Protein AF-A0A1I6P877-F1 (afdb_monomer)

Mean predicted aligned error: 8.11 Å

Structure (mmCIF, N/CA/C/O backbone):
data_AF-A0A1I6P877-F1
#
_entry.id   AF-A0A1I6P877-F1
#
loop_
_atom_site.group_PDB
_atom_site.id
_atom_site.type_symbol
_atom_site.label_atom_id
_atom_site.label_alt_id
_atom_site.label_comp_id
_atom_site.label_asym_id
_atom_site.label_entity_id
_atom_site.label_seq_id
_atom_site.pdbx_PDB_ins_code
_atom_site.Cartn_x
_atom_site.Cartn_y
_atom_site.Cartn_z
_atom_site.occupancy
_atom_site.B_iso_or_equiv
_atom_site.auth_seq_id
_atom_site.auth_comp_id
_atom_site.auth_asym_id
_atom_site.auth_atom_id
_atom_site.pdbx_PDB_model_num
ATOM 1 N N . MET A 1 1 ? 60.513 -30.389 3.049 1.00 41.16 1 MET A N 1
ATOM 2 C CA . MET A 1 1 ? 59.337 -29.810 2.365 1.00 41.16 1 MET A CA 1
ATOM 3 C C . MET A 1 1 ? 58.174 -29.861 3.344 1.00 41.16 1 MET A C 1
ATOM 5 O O . MET A 1 1 ? 57.636 -30.936 3.551 1.00 41.16 1 MET A O 1
ATOM 9 N N . ASN A 1 2 ? 57.880 -28.751 4.028 1.00 44.84 2 ASN A N 1
ATOM 10 C CA . ASN A 1 2 ? 56.777 -28.663 4.991 1.00 44.84 2 ASN A CA 1
ATOM 11 C C . ASN A 1 2 ? 55.545 -28.072 4.298 1.00 44.84 2 ASN A C 1
ATOM 13 O O . ASN A 1 2 ? 55.638 -27.020 3.669 1.00 44.84 2 ASN A O 1
ATOM 17 N N . LEU A 1 3 ? 54.425 -28.785 4.398 1.00 46.50 3 LEU A N 1
ATOM 18 C CA . LEU A 1 3 ? 53.114 -28.419 3.867 1.00 46.50 3 LEU A CA 1
ATOM 19 C C . LEU A 1 3 ? 52.501 -27.310 4.739 1.00 46.50 3 LEU A C 1
ATOM 21 O O . LEU A 1 3 ? 52.351 -27.482 5.946 1.00 46.50 3 LEU A O 1
ATOM 25 N N . LEU A 1 4 ? 52.156 -26.174 4.130 1.00 52.78 4 LEU A N 1
ATOM 26 C CA . LEU A 1 4 ? 51.340 -25.127 4.751 1.00 52.78 4 LEU A CA 1
ATOM 27 C C . LEU A 1 4 ? 49.877 -25.603 4.822 1.00 52.78 4 LEU A C 1
ATOM 29 O O . LEU A 1 4 ? 49.363 -26.073 3.804 1.00 52.78 4 LEU A O 1
ATOM 33 N N . PRO A 1 5 ? 49.174 -25.469 5.961 1.00 54.41 5 PRO A N 1
ATOM 34 C CA . PRO A 1 5 ? 47.742 -25.717 6.000 1.00 54.41 5 PRO A CA 1
ATOM 35 C C . PRO A 1 5 ? 47.012 -24.537 5.345 1.00 54.41 5 PRO A C 1
ATOM 37 O O . PRO A 1 5 ? 47.094 -23.399 5.808 1.00 54.41 5 PRO A O 1
ATOM 40 N N . LEU A 1 6 ? 46.292 -24.815 4.255 1.00 52.78 6 LEU A N 1
ATOM 41 C CA . LEU A 1 6 ? 45.272 -23.920 3.715 1.00 52.78 6 LEU A CA 1
ATOM 42 C C . LEU A 1 6 ? 44.168 -23.765 4.767 1.00 52.78 6 LEU A C 1
ATOM 44 O O . LEU A 1 6 ? 43.345 -24.657 4.964 1.00 52.78 6 LEU A O 1
ATOM 48 N N . VAL A 1 7 ? 44.162 -22.626 5.453 1.00 55.12 7 VAL A N 1
ATOM 49 C CA . VAL A 1 7 ? 43.025 -22.185 6.259 1.00 55.12 7 VAL A CA 1
ATOM 50 C C . VAL A 1 7 ? 41.926 -21.778 5.280 1.00 55.12 7 VAL A C 1
ATOM 52 O O . VAL A 1 7 ? 41.968 -20.699 4.693 1.00 55.12 7 VAL A O 1
ATOM 55 N N . ALA A 1 8 ? 40.958 -22.665 5.060 1.00 55.44 8 ALA A N 1
ATOM 56 C CA . ALA A 1 8 ? 39.728 -22.322 4.364 1.00 55.44 8 ALA A CA 1
ATOM 57 C C . ALA A 1 8 ? 38.900 -21.404 5.278 1.00 55.44 8 ALA A C 1
ATOM 59 O O . ALA A 1 8 ? 38.223 -21.869 6.193 1.00 55.44 8 ALA A O 1
ATOM 60 N N . LEU A 1 9 ? 38.977 -20.089 5.054 1.00 52.59 9 LEU A N 1
ATOM 61 C CA . LEU A 1 9 ? 38.010 -19.149 5.611 1.00 52.59 9 LEU A CA 1
ATOM 62 C C . LEU A 1 9 ? 36.672 -19.368 4.899 1.00 52.59 9 LEU A C 1
ATOM 64 O O . LEU A 1 9 ? 36.426 -18.824 3.825 1.00 52.59 9 LEU A O 1
ATOM 68 N N . ALA A 1 10 ? 35.805 -20.182 5.499 1.00 54.03 10 ALA A N 1
ATOM 69 C CA . ALA A 1 10 ? 34.390 -20.165 5.177 1.00 54.03 10 ALA A CA 1
ATOM 70 C C . ALA A 1 10 ? 33.834 -18.806 5.628 1.00 54.03 10 ALA A C 1
ATOM 72 O O . ALA A 1 10 ? 33.645 -18.567 6.820 1.00 54.03 10 ALA A O 1
ATOM 73 N N . ALA A 1 11 ? 33.627 -17.891 4.680 1.00 53.56 11 ALA A N 1
ATOM 74 C CA . ALA A 1 11 ? 32.867 -16.677 4.928 1.00 53.56 11 ALA A CA 1
ATOM 75 C C . ALA A 1 11 ? 31.438 -17.0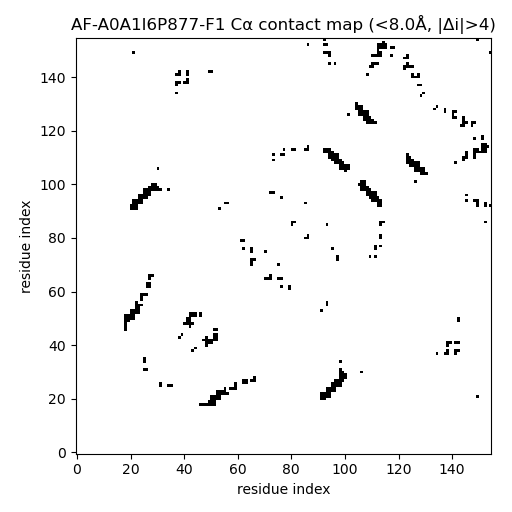94 5.299 1.00 53.56 11 ALA A C 1
ATOM 77 O O . ALA A 1 11 ? 30.666 -17.532 4.446 1.00 53.56 11 ALA A O 1
ATOM 78 N N . ALA A 1 12 ? 31.102 -17.003 6.584 1.00 51.56 12 ALA A N 1
ATOM 79 C CA . ALA A 1 12 ? 29.723 -17.061 7.031 1.00 51.56 12 ALA A CA 1
ATOM 80 C C . ALA A 1 12 ? 29.010 -15.854 6.413 1.00 51.56 12 ALA A C 1
ATOM 82 O O . ALA A 1 12 ? 29.141 -14.730 6.893 1.00 51.56 12 ALA A O 1
ATOM 83 N N . GLN A 1 13 ? 28.313 -16.073 5.299 1.00 54.50 13 GLN A N 1
ATOM 84 C CA . GLN A 1 13 ? 27.367 -15.099 4.784 1.00 54.50 13 GLN A CA 1
ATOM 85 C C . GLN A 1 13 ? 26.278 -14.993 5.847 1.00 54.50 13 GLN A C 1
ATOM 87 O O . GLN A 1 13 ? 25.467 -15.907 5.994 1.00 54.50 13 GLN A O 1
ATOM 92 N N . SER A 1 14 ? 26.308 -13.932 6.653 1.00 51.16 14 SER A N 1
ATOM 93 C CA . SER A 1 14 ? 25.199 -13.616 7.540 1.00 51.16 14 SER A CA 1
ATOM 94 C C . SER A 1 14 ? 24.008 -13.318 6.640 1.00 51.16 14 SER A C 1
ATOM 96 O O . SER A 1 14 ? 23.908 -12.224 6.083 1.00 51.16 14 SER A O 1
ATOM 98 N N . ALA A 1 15 ? 23.145 -14.314 6.443 1.00 61.34 15 ALA A N 1
ATOM 99 C CA . ALA A 1 15 ? 21.807 -14.079 5.942 1.00 61.34 15 ALA A CA 1
ATOM 100 C C . ALA A 1 15 ? 21.198 -13.026 6.871 1.00 61.34 15 ALA A C 1
ATOM 102 O O . ALA A 1 15 ? 21.131 -13.236 8.084 1.00 61.34 15 ALA A O 1
ATOM 103 N N . GLY A 1 16 ? 20.883 -11.852 6.320 1.00 61.47 16 GLY A N 1
ATOM 104 C CA . GLY A 1 16 ? 20.195 -10.809 7.069 1.00 61.47 16 GLY A CA 1
ATOM 105 C C . GLY A 1 16 ? 18.886 -11.343 7.661 1.00 61.47 16 GLY A C 1
ATOM 106 O O . GLY A 1 16 ? 18.448 -12.444 7.306 1.00 61.47 16 GLY A O 1
ATOM 107 N N . PRO A 1 17 ? 18.249 -10.588 8.571 1.00 68.94 17 PRO A N 1
ATOM 108 C CA . PRO A 1 17 ? 16.915 -10.949 9.028 1.00 68.94 17 PRO A CA 1
ATOM 109 C C . PRO A 1 17 ? 16.000 -11.168 7.812 1.00 68.94 17 PRO A C 1
ATOM 111 O O . PRO A 1 17 ? 16.138 -10.449 6.815 1.00 68.94 17 PRO A O 1
ATOM 114 N N . PRO A 1 18 ? 15.109 -12.172 7.859 1.00 78.88 18 PRO A N 1
ATOM 115 C CA . PRO A 1 18 ? 14.184 -12.413 6.764 1.00 78.88 18 PRO A CA 1
ATOM 116 C C . PRO A 1 18 ? 13.354 -11.146 6.498 1.00 78.88 18 PRO A C 1
ATOM 118 O O . PRO A 1 18 ? 13.047 -10.420 7.451 1.00 78.88 18 PRO A O 1
ATOM 121 N N . PRO A 1 19 ? 12.985 -10.866 5.235 1.00 86.31 19 PRO A N 1
ATOM 122 C CA . PRO A 1 19 ? 12.127 -9.730 4.927 1.00 86.31 19 PRO A CA 1
ATOM 123 C C . PRO A 1 19 ? 10.811 -9.795 5.721 1.00 86.31 19 PRO A C 1
ATOM 125 O O . PRO A 1 19 ? 10.289 -10.898 5.921 1.00 86.31 19 PRO A O 1
ATOM 128 N N . PRO A 1 20 ? 10.255 -8.648 6.158 1.00 89.25 20 PRO A N 1
ATOM 129 C CA . PRO A 1 20 ? 8.978 -8.613 6.863 1.00 89.25 20 PRO A CA 1
ATOM 130 C C . PRO A 1 20 ? 7.855 -9.220 6.029 1.00 89.25 20 PRO A C 1
ATOM 132 O O . PRO A 1 20 ? 7.844 -9.104 4.805 1.00 89.25 20 PRO A O 1
ATOM 135 N N . GLU A 1 21 ? 6.880 -9.824 6.696 1.00 91.94 21 GLU A N 1
ATOM 136 C CA . GLU A 1 21 ? 5.635 -10.273 6.075 1.00 91.94 21 GLU A CA 1
ATOM 137 C C . GLU A 1 21 ? 4.587 -9.161 6.177 1.00 91.94 21 GLU A C 1
ATOM 139 O O . GLU A 1 21 ? 4.467 -8.521 7.222 1.00 91.94 21 GLU A O 1
ATOM 144 N N . ILE A 1 22 ? 3.862 -8.891 5.089 1.00 92.25 22 ILE A N 1
ATOM 145 C CA . ILE A 1 22 ? 2.850 -7.828 5.016 1.00 92.25 22 ILE A CA 1
ATOM 146 C C . ILE A 1 22 ? 1.679 -8.309 4.153 1.00 92.25 22 ILE A C 1
ATOM 148 O O . ILE A 1 22 ? 1.870 -8.769 3.022 1.00 92.25 22 ILE A O 1
ATOM 152 N N . ALA A 1 23 ? 0.459 -8.147 4.659 1.00 92.38 23 ALA A N 1
ATOM 153 C CA . ALA A 1 23 ? -0.763 -8.341 3.889 1.00 92.38 23 ALA A CA 1
ATOM 154 C C . ALA A 1 23 ? -1.064 -7.068 3.088 1.00 92.38 23 ALA A C 1
ATOM 156 O O . ALA A 1 23 ? -1.295 -6.013 3.673 1.00 92.38 23 ALA A O 1
ATOM 157 N N . VAL A 1 24 ? -1.067 -7.141 1.754 1.00 93.06 24 VAL A N 1
ATOM 158 C CA . VAL A 1 24 ? -1.283 -5.965 0.892 1.00 93.06 24 VAL A CA 1
ATOM 159 C C . VAL A 1 24 ? -2.563 -6.114 0.082 1.00 93.06 24 VAL A C 1
ATOM 161 O O . VAL A 1 24 ? -2.719 -7.090 -0.649 1.00 93.06 24 VAL A O 1
ATOM 164 N N . VAL A 1 25 ? -3.434 -5.107 0.156 1.00 93.12 25 VAL A N 1
ATOM 165 C CA . VAL A 1 25 ? -4.615 -4.970 -0.709 1.00 93.12 25 VAL A CA 1
ATOM 166 C C . VAL A 1 25 ? -4.401 -3.784 -1.638 1.00 93.12 25 VAL A C 1
ATOM 168 O O . VAL A 1 25 ? -4.137 -2.679 -1.172 1.00 93.12 25 VAL A O 1
ATOM 171 N N . VAL A 1 26 ? -4.525 -3.992 -2.947 1.00 93.12 26 VAL A N 1
ATOM 172 C CA . VAL A 1 26 ? -4.492 -2.906 -3.937 1.00 93.12 26 VAL A CA 1
ATOM 173 C C . VAL A 1 26 ? -5.926 -2.523 -4.269 1.00 93.12 26 VAL A C 1
ATOM 175 O O . VAL A 1 26 ? -6.641 -3.299 -4.895 1.00 93.12 26 VAL A O 1
ATOM 178 N N . ALA A 1 27 ? -6.340 -1.333 -3.851 1.00 91.75 27 ALA A N 1
ATOM 179 C CA . ALA A 1 27 ? -7.674 -0.795 -4.097 1.00 91.75 27 ALA A CA 1
ATOM 180 C C . ALA A 1 27 ? -7.578 0.589 -4.745 1.00 91.75 27 ALA A C 1
ATOM 182 O O . ALA A 1 27 ? -6.505 1.187 -4.799 1.00 91.75 27 ALA A O 1
ATOM 183 N N . GLY A 1 28 ? -8.696 1.119 -5.231 1.00 87.06 28 GLY A N 1
ATOM 184 C CA . GLY A 1 28 ? -8.770 2.485 -5.739 1.00 87.06 28 GLY A CA 1
ATOM 185 C C . GLY A 1 28 ? -9.321 2.597 -7.151 1.00 87.06 28 GLY A C 1
ATOM 186 O O . GLY A 1 28 ? -9.984 1.692 -7.657 1.00 87.06 28 GLY A O 1
ATOM 187 N N . ALA A 1 29 ? -9.080 3.749 -7.770 1.00 73.12 29 ALA A N 1
ATOM 188 C CA . ALA A 1 29 ? -9.668 4.111 -9.051 1.00 73.12 29 ALA A CA 1
ATOM 189 C C . ALA A 1 29 ? -8.606 4.118 -10.158 1.00 73.12 29 ALA A C 1
ATOM 191 O O . ALA A 1 29 ? -7.819 5.058 -10.283 1.00 73.12 29 ALA A O 1
ATOM 192 N N . GLY A 1 30 ? -8.651 3.079 -10.997 1.00 70.94 30 GLY A N 1
ATOM 193 C CA . GLY A 1 30 ? -7.818 2.930 -12.189 1.00 70.94 30 GLY A CA 1
ATOM 194 C C . GLY A 1 30 ? -6.390 2.461 -11.904 1.00 70.94 30 GLY A C 1
ATOM 195 O O . GLY A 1 30 ? -5.878 2.572 -10.796 1.00 70.94 30 GLY A O 1
ATOM 196 N N . MET A 1 31 ? -5.737 1.944 -12.951 1.00 76.00 31 MET A N 1
ATOM 197 C CA . MET A 1 31 ? -4.295 1.661 -12.974 1.00 76.00 31 MET A CA 1
ATOM 198 C C . MET A 1 31 ? -3.810 0.641 -11.916 1.00 76.00 31 MET A C 1
ATOM 200 O O . MET A 1 31 ? -2.625 0.584 -11.585 1.00 76.00 31 MET A O 1
ATOM 204 N N . THR A 1 32 ? -4.720 -0.199 -11.415 1.00 77.44 32 THR A N 1
ATOM 205 C CA . THR A 1 32 ? -4.454 -1.248 -10.419 1.00 77.44 32 THR A CA 1
ATOM 206 C C . THR A 1 32 ? -3.510 -2.331 -10.938 1.00 77.44 32 THR A C 1
ATOM 208 O O . THR A 1 32 ? -2.720 -2.855 -10.159 1.00 77.44 32 THR A O 1
ATOM 211 N N . ASP A 1 33 ? -3.516 -2.611 -12.244 1.00 81.50 33 ASP A N 1
ATOM 212 C CA . ASP A 1 33 ? -2.623 -3.602 -12.865 1.00 81.50 33 ASP A CA 1
ATOM 213 C C . ASP A 1 33 ? -1.151 -3.195 -12.732 1.00 81.50 33 ASP A C 1
ATOM 215 O O . ASP A 1 33 ? -0.321 -3.975 -12.278 1.00 81.50 33 ASP A O 1
ATOM 219 N N . PHE A 1 34 ? -0.830 -1.928 -13.006 1.00 83.50 34 PHE A N 1
ATOM 220 C CA . PHE A 1 34 ? 0.520 -1.399 -12.795 1.00 83.50 34 PHE A CA 1
ATOM 221 C C . PHE A 1 34 ? 0.928 -1.423 -11.324 1.00 83.50 34 PHE A C 1
ATOM 223 O O . PHE A 1 34 ? 2.104 -1.613 -11.001 1.00 83.50 34 PHE A O 1
ATOM 230 N N . ALA A 1 35 ? -0.033 -1.217 -10.420 1.00 85.75 35 ALA A N 1
ATOM 231 C CA . ALA A 1 35 ? 0.239 -1.350 -9.002 1.00 85.75 35 ALA A CA 1
ATOM 232 C C . ALA A 1 35 ? 0.547 -2.797 -8.611 1.00 85.75 35 ALA A C 1
ATOM 234 O O . ALA A 1 35 ? 1.505 -3.029 -7.868 1.00 85.75 35 ALA A O 1
ATOM 235 N N . GLY A 1 36 ? -0.171 -3.757 -9.194 1.00 86.75 36 GLY A N 1
ATOM 236 C CA . GLY A 1 36 ? 0.153 -5.179 -9.126 1.00 86.75 36 GLY A CA 1
ATOM 237 C C . GLY A 1 36 ? 1.562 -5.487 -9.641 1.00 86.75 36 GLY A C 1
ATOM 238 O O . GLY A 1 36 ? 2.349 -6.093 -8.915 1.00 86.75 36 GLY A O 1
ATOM 239 N N . ASP A 1 37 ? 1.921 -5.005 -10.832 1.00 89.38 37 ASP A N 1
ATOM 240 C CA . ASP A 1 37 ? 3.241 -5.225 -11.442 1.00 89.38 37 ASP A CA 1
ATOM 241 C C . ASP A 1 37 ? 4.378 -4.602 -10.623 1.00 89.38 37 ASP A C 1
ATOM 243 O O . ASP A 1 37 ? 5.439 -5.201 -10.433 1.00 89.38 37 ASP A O 1
ATOM 247 N N . THR A 1 38 ? 4.167 -3.386 -10.114 1.00 91.38 38 THR A N 1
ATOM 248 C CA . THR A 1 38 ? 5.139 -2.711 -9.246 1.00 91.38 38 THR A CA 1
ATOM 249 C C . THR A 1 38 ? 5.325 -3.496 -7.949 1.00 91.38 38 THR A C 1
ATOM 251 O O . THR A 1 38 ? 6.460 -3.738 -7.540 1.00 91.38 38 THR A O 1
ATOM 254 N N . LEU A 1 39 ? 4.238 -3.973 -7.332 1.00 91.06 39 LEU A N 1
ATOM 255 C CA . LEU A 1 39 ? 4.315 -4.816 -6.137 1.00 91.06 39 LEU A CA 1
ATOM 256 C C . LEU A 1 39 ? 4.973 -6.169 -6.406 1.00 91.06 39 LEU A C 1
ATOM 258 O O . LEU A 1 39 ? 5.721 -6.638 -5.554 1.00 91.06 39 LEU A O 1
ATOM 262 N N . ALA A 1 40 ? 4.758 -6.779 -7.572 1.00 91.44 40 ALA A N 1
ATOM 263 C CA . ALA A 1 40 ? 5.415 -8.030 -7.945 1.00 91.44 40 ALA A CA 1
ATOM 264 C C . ALA A 1 40 ? 6.943 -7.879 -8.060 1.00 91.44 40 ALA A C 1
ATOM 266 O O . ALA A 1 40 ? 7.670 -8.834 -7.796 1.00 91.44 40 ALA A O 1
ATOM 267 N N . ARG A 1 41 ? 7.444 -6.681 -8.398 1.00 90.38 41 ARG A N 1
ATOM 268 C CA . ARG A 1 41 ? 8.885 -6.368 -8.381 1.00 90.38 41 ARG A CA 1
ATOM 269 C C . ARG A 1 41 ? 9.420 -6.124 -6.971 1.00 90.38 41 ARG A C 1
ATOM 271 O O . ARG A 1 41 ? 10.539 -6.519 -6.667 1.00 90.38 41 ARG A O 1
ATOM 278 N N . VAL A 1 42 ? 8.637 -5.459 -6.123 1.00 91.88 42 VAL A N 1
ATOM 279 C CA . VAL A 1 42 ? 9.032 -5.109 -4.746 1.00 91.88 42 VAL A CA 1
ATOM 280 C C . VAL A 1 42 ? 8.994 -6.311 -3.806 1.00 91.88 42 VAL A C 1
ATOM 282 O O . VAL A 1 42 ? 9.855 -6.452 -2.937 1.00 91.88 42 VAL A O 1
ATOM 285 N N . ALA A 1 43 ? 7.984 -7.157 -3.975 1.00 91.56 43 ALA A N 1
ATOM 286 C CA . ALA A 1 43 ? 7.713 -8.336 -3.172 1.00 91.56 43 ALA A CA 1
ATOM 287 C C . ALA A 1 43 ? 7.368 -9.517 -4.098 1.00 91.56 43 ALA A C 1
ATOM 289 O O . ALA A 1 43 ? 6.187 -9.891 -4.223 1.00 91.56 43 ALA A O 1
ATOM 290 N N . PRO A 1 44 ? 8.388 -10.079 -4.777 1.00 89.75 44 PRO A N 1
ATOM 291 C CA . PRO A 1 44 ? 8.218 -11.230 -5.648 1.00 89.75 44 PRO A CA 1
ATOM 292 C C . PRO A 1 44 ? 7.738 -12.451 -4.860 1.00 89.75 44 PRO A C 1
ATOM 294 O O . PRO A 1 44 ? 7.969 -12.574 -3.656 1.00 89.75 44 PRO A O 1
ATOM 297 N N . GLU A 1 45 ? 7.076 -13.377 -5.551 1.00 86.12 45 GLU A N 1
ATOM 298 C CA . GLU A 1 45 ? 6.497 -14.579 -4.931 1.00 86.12 45 GLU A CA 1
ATOM 299 C C . GLU A 1 45 ? 7.553 -15.516 -4.329 1.00 86.12 45 GLU A C 1
ATOM 301 O O . GLU A 1 45 ? 7.262 -16.258 -3.394 1.00 86.12 45 GLU A O 1
ATOM 306 N N . ASP A 1 46 ? 8.795 -15.445 -4.816 1.00 85.56 46 ASP A N 1
ATOM 307 C CA . ASP A 1 46 ? 9.927 -16.205 -4.281 1.00 85.56 46 ASP A CA 1
ATOM 308 C C . ASP A 1 46 ? 10.437 -15.682 -2.923 1.00 85.56 46 ASP A C 1
ATOM 310 O O . ASP A 1 46 ? 11.272 -16.323 -2.282 1.00 85.56 46 ASP A O 1
ATOM 314 N N . GLY A 1 47 ? 9.920 -14.538 -2.461 1.00 83.00 47 GLY A N 1
ATOM 315 C CA . GLY A 1 47 ? 10.264 -13.927 -1.182 1.00 83.00 47 GLY A CA 1
ATOM 316 C C . GLY A 1 47 ? 11.619 -13.218 -1.145 1.00 83.00 47 GLY A C 1
ATOM 317 O O . GLY A 1 47 ? 12.052 -12.839 -0.058 1.00 83.00 47 GLY A O 1
ATOM 318 N N . SER A 1 48 ? 12.275 -13.008 -2.290 1.00 84.56 48 SER A N 1
ATOM 319 C CA . SER A 1 48 ? 13.565 -12.301 -2.394 1.00 84.56 48 SER A CA 1
ATOM 320 C C . SER A 1 48 ? 13.460 -10.769 -2.306 1.00 84.56 48 SER A C 1
ATOM 322 O O . SER A 1 48 ? 14.473 -10.072 -2.349 1.00 84.56 48 SER A O 1
ATOM 324 N N . GLY A 1 49 ? 12.238 -10.244 -2.199 1.00 89.00 49 GLY A N 1
ATOM 325 C CA . GLY A 1 49 ? 11.945 -8.815 -2.194 1.00 89.00 49 GLY A CA 1
ATOM 326 C C . GLY A 1 49 ? 12.210 -8.108 -0.868 1.00 89.00 49 GLY A C 1
ATOM 327 O O . GLY A 1 49 ? 12.694 -8.682 0.106 1.00 89.00 49 GLY A O 1
ATOM 328 N N . MET A 1 50 ? 11.832 -6.830 -0.819 1.00 90.38 50 MET A N 1
ATOM 329 C CA . MET A 1 50 ? 11.971 -5.998 0.386 1.00 90.38 50 MET A CA 1
ATOM 330 C C . MET A 1 50 ? 11.002 -6.391 1.506 1.00 90.38 50 MET A C 1
ATOM 332 O O . MET A 1 50 ? 11.245 -6.088 2.671 1.00 90.38 50 MET A O 1
ATOM 336 N N . PHE A 1 51 ? 9.911 -7.065 1.153 1.00 92.56 51 PHE A N 1
ATOM 337 C CA . PHE A 1 51 ? 8.984 -7.721 2.064 1.00 92.56 51 PHE A CA 1
ATOM 338 C C . PHE A 1 51 ? 8.352 -8.922 1.353 1.00 92.56 51 PHE A C 1
ATOM 340 O O . PHE A 1 51 ? 8.414 -9.043 0.127 1.00 92.56 51 PHE A O 1
ATOM 347 N N . ARG A 1 52 ? 7.732 -9.816 2.119 1.00 93.06 52 ARG A N 1
ATOM 348 C CA . ARG A 1 52 ? 6.960 -10.952 1.611 1.00 93.06 52 ARG A CA 1
ATOM 349 C C . ARG A 1 52 ? 5.477 -10.622 1.695 1.00 93.06 52 ARG A C 1
ATOM 351 O O . ARG A 1 52 ? 4.995 -10.180 2.736 1.00 93.06 52 ARG A O 1
ATOM 358 N N . ARG A 1 53 ? 4.747 -10.842 0.601 1.00 91.38 53 ARG A N 1
ATOM 359 C CA . ARG A 1 53 ? 3.289 -10.684 0.591 1.00 91.38 53 ARG A CA 1
ATOM 360 C C . ARG A 1 53 ? 2.633 -11.903 1.217 1.00 91.38 53 ARG A C 1
ATOM 362 O O . ARG A 1 53 ? 2.934 -13.032 0.832 1.00 91.38 53 ARG A O 1
ATOM 369 N N . THR A 1 54 ? 1.712 -11.661 2.134 1.00 90.25 54 THR A N 1
ATOM 370 C CA . THR A 1 54 ? 0.813 -12.689 2.662 1.00 90.25 54 THR A CA 1
ATOM 371 C C . THR A 1 54 ? -0.608 -12.441 2.170 1.00 90.25 54 THR A C 1
ATOM 373 O O . THR A 1 54 ? -0.942 -11.300 1.833 1.00 90.25 54 THR A O 1
ATOM 376 N N . PRO A 1 55 ? -1.460 -13.479 2.115 1.00 89.19 55 PRO A N 1
ATOM 377 C CA . PRO A 1 55 ? -2.871 -13.294 1.804 1.00 89.19 55 PRO A CA 1
ATOM 378 C C . PRO A 1 55 ? -3.503 -12.268 2.759 1.00 89.19 55 PRO A C 1
ATOM 380 O O . PRO A 1 55 ? -3.328 -12.400 3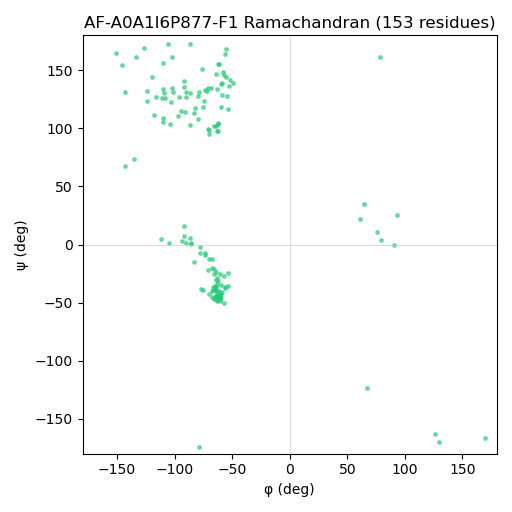.976 1.00 89.19 55 PRO A O 1
ATOM 383 N N . PRO A 1 56 ? -4.187 -11.232 2.247 1.00 87.12 56 PRO A N 1
ATOM 384 C CA . PRO A 1 56 ? -4.862 -10.266 3.096 1.00 87.12 56 PRO A CA 1
ATOM 385 C C . PRO A 1 56 ? -6.167 -10.835 3.662 1.00 87.12 56 PRO A C 1
ATOM 387 O O . PRO A 1 56 ? -6.829 -11.656 3.038 1.00 87.12 56 PRO A O 1
ATOM 390 N N . ALA A 1 57 ? -6.559 -10.359 4.846 1.00 88.31 57 ALA A N 1
ATOM 391 C CA . ALA A 1 57 ? -7.868 -10.657 5.440 1.00 88.31 57 ALA A CA 1
ATOM 392 C C . ALA A 1 57 ? -9.014 -9.828 4.825 1.00 88.31 57 ALA A C 1
ATOM 394 O O . ALA A 1 57 ? -10.179 -10.036 5.159 1.00 88.31 57 ALA A O 1
ATOM 395 N N . PHE A 1 58 ? -8.667 -8.865 3.971 1.00 91.25 58 PHE A N 1
ATOM 396 C CA . PHE A 1 58 ? -9.578 -7.956 3.292 1.00 91.25 58 PHE A CA 1
ATOM 397 C C . PHE A 1 58 ? -9.440 -8.135 1.787 1.00 91.25 58 PHE A C 1
ATOM 399 O O . PHE A 1 58 ? -8.333 -8.309 1.275 1.00 91.25 58 PHE A O 1
ATOM 406 N N . GLU A 1 59 ? -10.557 -8.011 1.091 1.00 92.88 59 GLU A N 1
ATOM 407 C CA . GLU A 1 59 ? -10.630 -8.056 -0.362 1.00 92.88 59 GLU A CA 1
ATOM 408 C C . GLU A 1 59 ? -10.771 -6.644 -0.934 1.00 92.88 59 GLU A C 1
ATOM 410 O O . GLU A 1 59 ? -11.200 -5.710 -0.255 1.00 92.88 59 GLU A O 1
ATOM 415 N N . VAL A 1 60 ? -10.469 -6.471 -2.222 1.00 91.69 60 VAL A N 1
ATOM 416 C CA . VAL A 1 60 ? -10.653 -5.175 -2.907 1.00 91.69 60 VAL A CA 1
ATOM 417 C C . VAL A 1 60 ? -12.104 -4.684 -2.796 1.00 91.69 60 VAL A C 1
ATOM 419 O O . VAL A 1 60 ? -12.336 -3.496 -2.566 1.00 91.69 60 VAL A O 1
ATOM 422 N N . ALA A 1 61 ? -13.066 -5.613 -2.875 1.00 93.44 61 ALA A N 1
ATOM 423 C CA . ALA A 1 61 ? -14.500 -5.348 -2.757 1.00 93.44 61 ALA A CA 1
ATOM 424 C C . ALA A 1 61 ? -14.886 -4.666 -1.433 1.00 93.44 61 ALA A C 1
ATOM 426 O O . ALA A 1 61 ? -15.853 -3.906 -1.378 1.00 93.44 61 ALA A O 1
ATOM 427 N N . ASP A 1 62 ? -14.108 -4.880 -0.369 1.00 93.44 62 ASP A N 1
ATOM 428 C CA . ASP A 1 62 ? -14.370 -4.264 0.930 1.00 93.44 62 ASP A CA 1
ATOM 429 C C . ASP A 1 62 ? -14.206 -2.744 0.910 1.00 93.44 62 ASP A C 1
ATOM 431 O O . ASP A 1 62 ? -14.782 -2.067 1.760 1.00 93.44 62 ASP A O 1
ATOM 435 N N . PHE A 1 63 ? -13.459 -2.211 -0.061 1.00 93.25 63 PHE A N 1
ATOM 436 C CA . PHE A 1 63 ? -13.110 -0.794 -0.165 1.00 93.25 63 PHE A CA 1
ATOM 437 C C . PHE A 1 63 ? -13.768 -0.082 -1.354 1.00 93.25 63 PHE A C 1
ATOM 439 O O . PHE A 1 63 ? -13.500 1.100 -1.574 1.00 93.25 63 PHE A O 1
ATOM 446 N N . GLU A 1 64 ? -14.649 -0.747 -2.109 1.00 92.00 64 GLU A N 1
ATOM 447 C CA . GLU A 1 64 ? -15.304 -0.165 -3.295 1.00 92.00 64 GLU A CA 1
ATOM 448 C C . GLU A 1 64 ? -16.059 1.134 -2.981 1.00 92.00 64 GLU A C 1
ATOM 450 O O . GLU A 1 64 ? -16.015 2.091 -3.756 1.00 92.00 64 GLU A O 1
ATOM 455 N N . ALA A 1 65 ? -16.689 1.213 -1.804 1.00 91.50 65 ALA A N 1
ATOM 456 C CA . ALA A 1 65 ? -17.406 2.407 -1.358 1.00 91.50 65 ALA A CA 1
ATOM 457 C C . ALA A 1 65 ? -16.499 3.649 -1.241 1.00 91.50 65 ALA A C 1
ATOM 459 O O . ALA A 1 65 ? -16.975 4.776 -1.395 1.00 91.50 65 ALA A O 1
ATOM 460 N N . CYS A 1 66 ? -15.191 3.463 -1.030 1.00 92.75 66 CYS A N 1
ATOM 461 C CA . CYS A 1 66 ? -14.235 4.562 -0.910 1.00 92.75 66 CYS A CA 1
ATOM 462 C C . CYS A 1 66 ? -13.910 5.245 -2.246 1.00 92.75 66 CYS A C 1
ATOM 464 O O . CYS A 1 66 ? -13.287 6.305 -2.248 1.00 92.75 66 CYS A O 1
ATOM 466 N N . ALA A 1 67 ? -14.351 4.680 -3.375 1.00 90.50 67 ALA A N 1
ATOM 467 C CA . ALA A 1 67 ? -14.240 5.303 -4.694 1.00 90.50 67 ALA A CA 1
ATOM 468 C C . ALA A 1 67 ? -15.409 6.261 -5.008 1.00 90.50 67 ALA A C 1
ATOM 470 O O . ALA A 1 67 ? -15.470 6.821 -6.104 1.00 90.50 67 ALA A O 1
ATOM 471 N N . GLY A 1 68 ? -16.351 6.443 -4.074 1.00 87.81 68 GLY A N 1
ATOM 472 C CA . GLY A 1 68 ? -17.510 7.315 -4.250 1.00 87.81 68 GLY A CA 1
ATOM 473 C C . GLY A 1 68 ? -17.147 8.797 -4.416 1.00 87.81 68 GLY A C 1
ATOM 474 O O . GLY A 1 68 ? -16.209 9.312 -3.811 1.00 87.81 68 GLY A O 1
ATOM 475 N N . THR A 1 69 ? -17.930 9.521 -5.216 1.00 86.31 69 THR A N 1
ATOM 476 C CA . THR A 1 69 ? -17.759 10.969 -5.408 1.00 86.31 69 THR A CA 1
ATOM 477 C C . THR A 1 69 ? -17.883 11.723 -4.082 1.00 86.31 69 THR A C 1
ATOM 479 O O . THR A 1 69 ? -18.874 11.571 -3.372 1.00 86.31 69 THR A O 1
ATOM 482 N N . GLY A 1 70 ? -16.906 12.582 -3.774 1.00 87.12 70 GLY A N 1
ATOM 483 C CA . GLY A 1 70 ? -16.884 13.375 -2.538 1.00 87.12 70 GLY A CA 1
ATOM 484 C C . GLY A 1 70 ? -16.416 12.606 -1.299 1.00 87.12 70 GLY A C 1
ATOM 485 O O . GLY A 1 70 ? -16.428 13.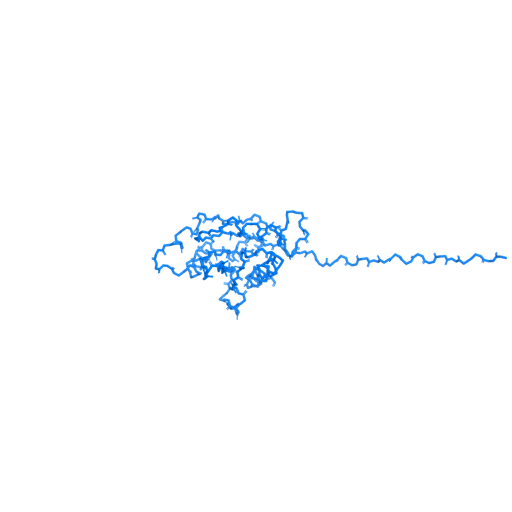169 -0.207 1.00 87.12 70 GLY A O 1
ATOM 486 N N . VAL A 1 71 ? -16.000 11.346 -1.457 1.00 90.50 71 VAL A N 1
ATOM 487 C CA . VAL A 1 71 ? -15.370 10.560 -0.395 1.00 90.50 71 VAL A CA 1
ATOM 488 C C . VAL A 1 71 ? -13.870 10.834 -0.393 1.00 90.50 71 VAL A C 1
ATOM 490 O O . VAL A 1 71 ? -13.220 10.736 -1.429 1.00 90.50 71 VAL A O 1
ATOM 493 N N . GLU A 1 72 ? -13.315 11.145 0.780 1.00 91.00 72 GLU A N 1
ATOM 494 C CA . GLU A 1 72 ? -11.867 11.165 0.997 1.00 91.00 72 GLU A CA 1
ATOM 495 C C . GLU A 1 72 ? -11.373 9.726 1.212 1.00 91.00 72 GLU A C 1
ATOM 497 O O . GLU A 1 72 ? -11.659 9.136 2.265 1.00 91.00 72 GLU A O 1
ATOM 502 N N . PRO A 1 73 ? -10.647 9.118 0.253 1.00 90.06 73 PRO A N 1
ATOM 503 C CA . PRO A 1 73 ? -10.467 7.671 0.263 1.00 90.06 73 PRO A CA 1
ATOM 504 C C . PRO A 1 73 ? -9.636 7.158 1.431 1.00 90.06 73 PRO A C 1
ATOM 506 O O . PRO A 1 73 ? -9.950 6.120 2.002 1.00 90.06 73 PRO A O 1
ATOM 509 N N . GLU A 1 74 ? -8.603 7.899 1.840 1.00 90.06 74 GLU A N 1
ATOM 510 C CA . GLU A 1 74 ? -7.786 7.507 2.989 1.00 90.06 74 GLU A CA 1
ATOM 511 C C . GLU A 1 74 ? -8.616 7.444 4.276 1.00 90.06 74 GLU A C 1
ATOM 513 O O . GLU A 1 74 ? -8.480 6.497 5.051 1.00 90.06 74 GLU A O 1
ATOM 518 N N . ALA A 1 75 ? -9.485 8.433 4.502 1.00 90.81 75 ALA A N 1
ATOM 519 C CA . ALA A 1 75 ? -10.349 8.458 5.676 1.00 90.81 75 ALA A CA 1
ATOM 520 C C . ALA A 1 75 ? -11.335 7.280 5.655 1.00 90.81 75 ALA A C 1
ATOM 522 O O . ALA A 1 75 ? -11.458 6.574 6.654 1.00 90.81 75 ALA A O 1
ATOM 523 N N . CYS A 1 76 ? -11.951 7.017 4.499 1.00 94.06 76 CYS A N 1
ATOM 524 C CA . CYS A 1 76 ? -12.866 5.892 4.306 1.00 94.06 76 CYS A CA 1
ATOM 525 C C . CYS A 1 76 ? -12.189 4.528 4.534 1.00 94.06 76 CYS A C 1
ATOM 527 O O . CYS A 1 76 ? -12.708 3.688 5.268 1.00 94.06 76 CYS A O 1
ATOM 529 N N . VAL A 1 77 ? -10.991 4.311 3.978 1.00 93.12 77 VAL A N 1
ATOM 530 C CA . VAL A 1 77 ? -10.229 3.066 4.178 1.00 93.12 77 VAL A CA 1
ATOM 531 C C . VAL A 1 77 ? -9.899 2.863 5.657 1.00 93.12 77 VAL A C 1
ATOM 533 O O . VAL A 1 77 ? -10.090 1.767 6.184 1.00 93.12 77 VAL A O 1
ATOM 536 N N . ARG A 1 78 ? -9.450 3.916 6.355 1.00 90.94 78 ARG A N 1
ATOM 537 C CA . ARG A 1 78 ? -9.174 3.844 7.800 1.00 90.94 78 ARG A CA 1
ATOM 538 C C . ARG A 1 78 ? -10.427 3.512 8.606 1.00 90.94 78 ARG A C 1
ATOM 540 O O . ARG A 1 78 ? -10.338 2.717 9.539 1.00 90.94 78 ARG A O 1
ATOM 547 N N . GLU A 1 79 ? -11.573 4.083 8.246 1.00 91.75 79 GLU A N 1
ATOM 548 C CA . GLU A 1 79 ? -12.855 3.788 8.891 1.00 91.75 79 GLU A CA 1
ATOM 549 C C . GLU A 1 79 ? -13.245 2.315 8.723 1.00 91.75 79 GLU A C 1
ATOM 551 O O . GLU A 1 79 ? -13.588 1.663 9.708 1.00 91.75 79 GLU A O 1
ATOM 556 N N . ILE A 1 80 ? -13.107 1.754 7.518 1.00 93.12 80 ILE A N 1
ATOM 557 C CA . ILE A 1 80 ? -13.395 0.336 7.250 1.00 93.12 80 ILE A CA 1
ATOM 558 C C . ILE A 1 80 ? -12.460 -0.580 8.046 1.00 93.12 80 ILE A C 1
ATOM 560 O O . ILE A 1 80 ? -12.924 -1.517 8.699 1.00 93.12 80 ILE A O 1
ATOM 564 N N . LEU A 1 81 ? -11.152 -0.303 8.031 1.00 90.75 81 LEU A N 1
ATOM 565 C CA . LEU A 1 81 ? -10.167 -1.083 8.785 1.00 90.75 81 LEU A CA 1
ATOM 566 C C . LEU A 1 81 ? -10.465 -1.048 10.293 1.00 90.75 81 LEU A C 1
ATOM 568 O O . LEU A 1 81 ? -10.425 -2.085 10.957 1.00 90.75 81 LEU A O 1
ATOM 572 N N . ALA A 1 82 ? -10.818 0.121 10.832 1.00 89.38 82 ALA A N 1
ATOM 573 C CA . ALA A 1 82 ? -11.192 0.268 12.236 1.00 89.38 82 ALA A CA 1
ATOM 574 C C . ALA A 1 82 ? -12.499 -0.472 12.566 1.00 89.38 82 ALA A C 1
ATOM 576 O O . ALA A 1 82 ? -12.546 -1.231 13.534 1.00 89.38 82 ALA A O 1
ATOM 577 N N . ALA A 1 83 ? -13.540 -0.305 11.745 1.00 90.56 83 ALA A N 1
ATOM 578 C CA . ALA A 1 83 ? -14.851 -0.921 11.950 1.00 90.56 83 ALA A CA 1
ATOM 579 C C . ALA A 1 83 ? -14.797 -2.455 11.921 1.00 90.56 83 ALA A C 1
ATOM 581 O O . ALA A 1 83 ? -15.565 -3.115 12.620 1.00 90.56 83 ALA A O 1
ATOM 582 N N . ARG A 1 84 ? -13.872 -3.028 11.144 1.00 88.75 84 ARG A N 1
ATOM 583 C CA . ARG A 1 84 ? -13.660 -4.480 11.067 1.00 88.75 84 ARG A CA 1
ATOM 584 C C . ARG A 1 84 ? -12.619 -5.010 12.051 1.00 88.75 84 ARG A C 1
ATOM 586 O O . ARG A 1 84 ? -12.275 -6.185 11.991 1.00 88.75 84 ARG A O 1
ATOM 593 N N . GLY A 1 85 ? -12.123 -4.165 12.956 1.00 86.50 85 GLY A N 1
ATOM 594 C CA . GLY A 1 8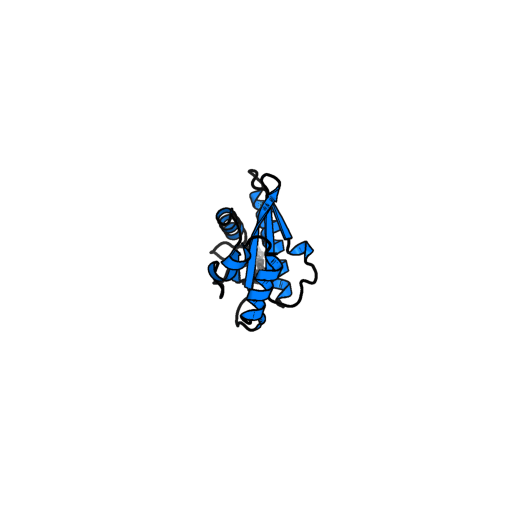5 ? -11.177 -4.578 13.987 1.00 86.50 85 GLY A CA 1
ATOM 595 C C . GLY A 1 85 ? -9.843 -5.053 13.418 1.00 86.50 85 GLY A C 1
ATOM 596 O O . GLY A 1 85 ? -9.238 -5.959 13.983 1.00 86.50 85 GLY A O 1
ATOM 597 N N . ALA A 1 86 ? -9.375 -4.454 12.316 1.00 85.19 86 ALA A N 1
ATOM 598 C CA . ALA A 1 86 ? -8.158 -4.883 11.632 1.00 85.19 86 ALA A CA 1
ATOM 599 C C . ALA A 1 86 ? -6.946 -4.963 12.581 1.00 85.19 86 ALA A C 1
ATOM 601 O O . ALA A 1 86 ? -6.124 -5.863 12.456 1.00 85.19 86 ALA A O 1
ATOM 602 N N . ALA A 1 87 ? -6.853 -4.049 13.557 1.00 82.19 87 ALA A N 1
ATOM 603 C CA . ALA A 1 87 ? -5.754 -3.995 14.529 1.00 82.19 87 ALA A CA 1
ATOM 604 C C . ALA A 1 87 ? -5.767 -5.151 15.540 1.00 82.19 87 ALA A C 1
ATOM 606 O O . ALA A 1 87 ? -4.812 -5.332 16.287 1.00 82.19 87 ALA A O 1
ATOM 607 N N . SER A 1 88 ? -6.865 -5.903 15.598 1.00 82.44 88 SER A N 1
ATOM 608 C CA . SER A 1 88 ? -7.036 -7.079 16.450 1.00 82.44 88 SER A CA 1
ATOM 609 C C . SER A 1 88 ? -6.958 -8.389 15.667 1.00 82.44 88 SER A C 1
ATOM 611 O O . SER A 1 88 ? -7.132 -9.448 16.266 1.00 82.44 88 SER A O 1
ATOM 613 N N . LEU A 1 89 ? -6.727 -8.339 14.350 1.00 82.56 89 LEU A N 1
ATOM 614 C CA . LEU A 1 89 ? -6.531 -9.541 13.550 1.00 82.56 89 LEU A CA 1
ATOM 615 C C . LEU A 1 89 ? -5.180 -10.171 13.884 1.00 82.56 89 LEU A C 1
ATOM 617 O O . LEU A 1 89 ? -4.160 -9.488 13.961 1.00 82.56 89 LEU A O 1
ATOM 621 N N . GLU A 1 90 ? -5.176 -11.489 14.061 1.00 81.38 90 GLU A N 1
ATOM 622 C CA . GLU A 1 90 ? -3.935 -12.246 14.156 1.00 81.38 90 GLU A CA 1
ATOM 623 C C . GLU A 1 90 ? -3.270 -12.318 12.778 1.00 81.38 90 GLU A C 1
ATOM 625 O O . GLU A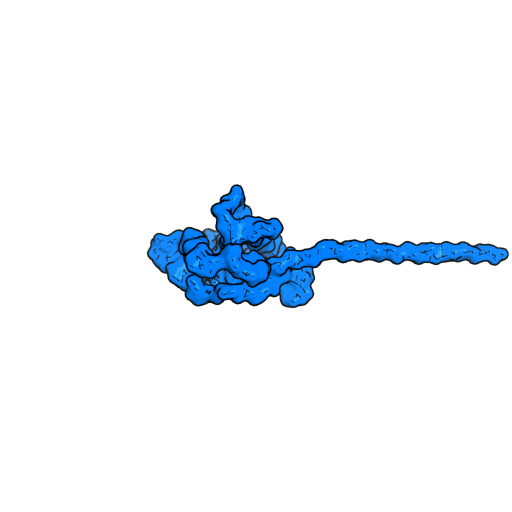 1 90 ? -3.915 -12.653 11.783 1.00 81.38 90 GLU A O 1
ATOM 630 N N . GLY A 1 91 ? -1.969 -12.035 12.726 1.00 82.88 91 GLY A N 1
ATOM 631 C CA . GLY A 1 91 ? -1.167 -12.167 11.516 1.00 82.88 91 GLY A CA 1
ATOM 632 C C . GLY A 1 91 ? -0.343 -10.922 11.184 1.00 82.88 91 GLY A C 1
ATOM 633 O O . GLY A 1 91 ? -0.200 -10.022 12.013 1.00 82.88 91 GLY A O 1
ATOM 634 N N . PRO A 1 92 ? 0.246 -10.893 9.978 1.00 87.56 92 PRO A N 1
ATOM 635 C CA . PRO A 1 92 ? 1.024 -9.761 9.495 1.00 87.56 92 PRO A CA 1
ATOM 636 C 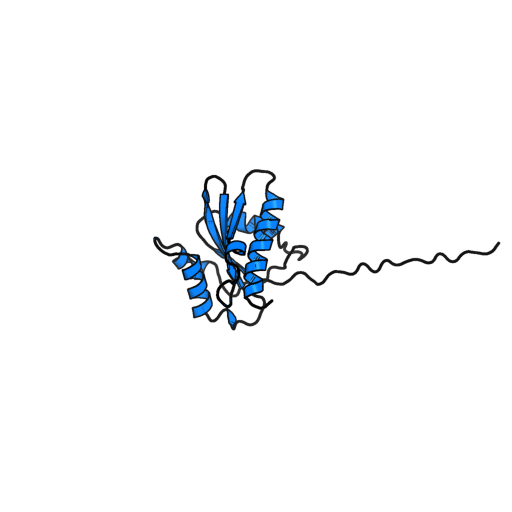C . PRO A 1 92 ? 0.190 -8.475 9.382 1.00 87.56 92 PRO A C 1
ATOM 638 O O . PRO A 1 92 ? -1.025 -8.541 9.168 1.00 87.56 92 PRO A O 1
ATOM 641 N N . PRO A 1 93 ? 0.825 -7.292 9.455 1.00 88.56 93 PRO A N 1
ATOM 642 C CA . PRO A 1 93 ? 0.126 -6.025 9.296 1.00 88.56 93 PRO A CA 1
ATOM 643 C C . PRO A 1 93 ? -0.548 -5.936 7.924 1.00 88.56 93 PRO A C 1
ATOM 645 O O . PRO A 1 93 ? 0.034 -6.304 6.901 1.00 88.56 93 PRO A O 1
ATOM 648 N N . THR A 1 94 ? -1.779 -5.421 7.906 1.00 90.94 94 THR A N 1
ATOM 649 C CA . THR A 1 94 ? -2.507 -5.146 6.662 1.00 90.94 94 THR A CA 1
ATOM 650 C C . THR A 1 94 ? -2.225 -3.724 6.192 1.00 90.94 94 THR A C 1
ATOM 652 O O . THR A 1 94 ? -2.341 -2.768 6.959 1.00 90.94 94 THR A O 1
ATOM 655 N N . VAL A 1 95 ? -1.891 -3.583 4.912 1.00 93.25 95 VAL A N 1
ATOM 656 C CA . VAL A 1 95 ? -1.719 -2.306 4.223 1.00 93.25 95 VAL A CA 1
ATOM 657 C C . VAL A 1 95 ? -2.637 -2.264 3.010 1.00 93.25 95 VAL A C 1
ATOM 659 O O . VAL A 1 95 ? -2.541 -3.096 2.108 1.00 93.25 95 VAL A O 1
ATOM 662 N N . VAL A 1 96 ? -3.497 -1.252 2.957 1.00 93.69 96 VAL A N 1
ATOM 663 C CA . VAL A 1 96 ? -4.295 -0.941 1.770 1.00 93.69 96 VAL A CA 1
ATOM 664 C C . VAL A 1 96 ? -3.549 0.106 0.957 1.00 93.69 96 VAL A C 1
ATOM 666 O O . VAL A 1 96 ? -3.352 1.234 1.404 1.00 93.69 96 VAL A O 1
ATOM 669 N N . VAL A 1 97 ? -3.119 -0.262 -0.242 1.00 94.38 97 VAL A N 1
ATOM 670 C CA . VAL A 1 97 ? -2.575 0.667 -1.229 1.00 94.38 97 VAL A CA 1
ATOM 671 C C . VAL A 1 97 ? -3.748 1.227 -2.018 1.00 94.38 97 VAL A C 1
ATOM 673 O O . VAL A 1 97 ? -4.291 0.551 -2.889 1.00 94.38 97 VAL A O 1
ATOM 676 N N . TRP A 1 98 ? -4.142 2.460 -1.702 1.00 93.81 98 TRP A N 1
ATOM 677 C CA . TRP A 1 98 ? -5.135 3.190 -2.476 1.00 93.81 98 TRP A CA 1
ATOM 678 C C . TRP A 1 98 ? -4.476 3.869 -3.677 1.00 93.81 98 TRP A C 1
ATOM 680 O O . TRP A 1 98 ? -3.674 4.795 -3.518 1.00 93.81 98 TRP A O 1
ATOM 690 N N . VAL A 1 99 ? -4.824 3.409 -4.875 1.00 92.94 99 VAL A N 1
ATOM 691 C CA . VAL A 1 99 ? -4.356 3.946 -6.153 1.00 92.94 99 VAL A CA 1
ATOM 692 C C . VAL A 1 99 ? -5.317 5.032 -6.625 1.00 92.94 99 VAL A C 1
ATOM 694 O O . VAL A 1 99 ? -6.530 4.829 -6.717 1.00 92.94 99 VAL A O 1
ATOM 697 N N . GLY A 1 100 ? -4.766 6.204 -6.924 1.00 87.62 100 GLY A N 1
ATOM 698 C CA . GLY A 1 100 ? -5.505 7.328 -7.479 1.00 87.62 100 GLY A CA 1
ATOM 699 C C . GLY A 1 100 ? -4.788 7.966 -8.669 1.00 87.62 100 GLY A C 1
ATOM 700 O O . GLY A 1 100 ? -3.575 7.787 -8.850 1.00 87.62 100 GLY A O 1
ATOM 701 N N . PRO A 1 101 ? -5.519 8.742 -9.484 1.00 80.69 101 PRO A N 1
ATOM 702 C CA . PRO A 1 101 ? -4.920 9.485 -10.581 1.00 80.69 101 PRO A CA 1
ATOM 703 C C . PRO A 1 101 ? -3.926 10.520 -10.041 1.00 80.69 101 PRO A C 1
ATOM 705 O O . PRO A 1 101 ? -4.221 11.256 -9.098 1.00 80.69 101 PRO A O 1
ATOM 708 N N . GLY A 1 102 ? -2.744 10.585 -10.646 1.00 73.31 102 GLY A N 1
ATOM 709 C CA . GLY A 1 102 ? -1.800 11.685 -10.478 1.00 73.31 102 GLY A CA 1
ATOM 710 C C . GLY A 1 102 ? -1.784 12.588 -11.717 1.00 73.31 102 GLY A C 1
ATOM 711 O O . GLY A 1 102 ? -2.416 12.283 -12.730 1.00 73.31 102 GLY A O 1
ATOM 712 N N . PRO A 1 103 ? -1.085 13.733 -11.664 1.00 69.69 103 PRO A N 1
ATOM 713 C CA . PRO A 1 103 ? -0.953 14.596 -12.829 1.00 69.69 103 PRO A CA 1
ATOM 714 C C . PRO A 1 103 ? -0.094 13.926 -13.915 1.00 69.69 103 PRO A C 1
ATOM 716 O O . PRO A 1 103 ? 0.984 13.403 -13.635 1.00 69.69 103 PRO A O 1
ATOM 719 N N . GLY A 1 104 ? -0.544 13.987 -15.171 1.00 74.19 104 GLY A N 1
ATOM 720 C CA . GLY A 1 104 ? 0.191 13.441 -16.318 1.00 74.19 104 GLY A CA 1
ATOM 721 C C . GLY A 1 104 ? 0.284 11.912 -16.293 1.00 74.19 104 GLY A C 1
ATOM 722 O O . GLY A 1 104 ? -0.738 11.237 -16.252 1.00 74.19 104 GLY A O 1
ATOM 723 N N . PHE A 1 105 ? 1.511 11.382 -16.333 1.00 66.94 105 PHE A N 1
ATOM 724 C CA . PHE A 1 105 ? 1.818 9.941 -16.277 1.00 66.94 105 PHE A CA 1
ATOM 725 C C . PHE A 1 105 ? 2.056 9.431 -14.850 1.00 66.94 105 PHE A C 1
ATOM 727 O O . PHE A 1 105 ? 2.658 8.375 -14.659 1.00 66.94 105 PHE A O 1
ATOM 734 N N . LEU A 1 106 ? 1.659 10.207 -13.840 1.00 79.44 106 LEU A N 1
ATOM 735 C CA . LEU A 1 106 ? 1.851 9.828 -12.452 1.00 79.44 106 LEU A CA 1
ATOM 736 C C . LEU A 1 106 ? 0.631 9.083 -11.923 1.00 79.44 106 LEU A C 1
ATOM 738 O O . LEU A 1 106 ? -0.505 9.491 -12.154 1.00 79.44 106 LEU A O 1
ATOM 742 N N . THR A 1 107 ? 0.868 8.056 -11.115 1.00 84.62 107 THR A N 1
ATOM 743 C CA . THR A 1 107 ? -0.160 7.513 -10.220 1.00 84.62 107 THR A CA 1
ATOM 744 C C . THR A 1 107 ? 0.171 7.852 -8.788 1.00 84.62 107 THR A C 1
ATOM 746 O O . THR A 1 107 ? 1.292 7.610 -8.332 1.00 84.62 107 THR A O 1
ATOM 749 N N . GLY A 1 108 ? -0.813 8.395 -8.079 1.00 89.69 108 GLY A N 1
ATOM 750 C CA . GLY A 1 108 ? -0.726 8.611 -6.646 1.00 89.69 108 GLY A CA 1
ATOM 751 C C . GLY A 1 108 ? -1.011 7.309 -5.915 1.00 89.69 108 GLY A C 1
ATOM 752 O O . GLY A 1 108 ? -2.020 6.656 -6.175 1.00 89.69 108 GLY A O 1
ATOM 753 N N . TRP A 1 109 ? -0.120 6.929 -5.011 1.00 92.75 109 TRP A N 1
ATOM 754 C CA . TRP A 1 109 ? -0.362 5.867 -4.046 1.00 92.75 109 TRP A CA 1
ATOM 755 C C . TRP A 1 109 ? -0.499 6.475 -2.666 1.00 92.75 109 TRP A C 1
ATOM 757 O O . TRP A 1 109 ? 0.350 7.267 -2.250 1.00 92.75 109 TRP A O 1
ATOM 767 N N . THR A 1 110 ? -1.524 6.033 -1.951 1.00 93.12 110 THR A N 1
ATOM 768 C CA . THR A 1 110 ? -1.660 6.249 -0.514 1.00 93.12 110 THR A CA 1
ATOM 769 C C . THR A 1 110 ? -1.665 4.887 0.171 1.00 93.12 110 THR A C 1
ATOM 771 O O . THR A 1 110 ? -2.602 4.114 -0.004 1.00 93.12 110 THR A O 1
ATOM 774 N N . CYS A 1 111 ? -0.617 4.575 0.931 1.00 93.50 111 CYS A N 1
ATOM 775 C CA . CYS A 1 111 ? -0.488 3.327 1.678 1.00 93.50 111 CYS A CA 1
ATOM 776 C C . CYS A 1 111 ? -1.062 3.504 3.086 1.00 93.50 111 CYS A C 1
ATOM 778 O O . CYS A 1 111 ? -0.529 4.255 3.901 1.00 93.50 111 CYS A O 1
ATOM 780 N N . VAL A 1 112 ? -2.151 2.804 3.379 1.00 91.50 112 VAL A N 1
ATOM 781 C CA . VAL A 1 112 ? -2.912 2.939 4.621 1.00 91.50 112 VAL A CA 1
ATOM 782 C C . VAL A 1 112 ? -2.720 1.684 5.463 1.00 91.50 112 VAL A C 1
ATOM 784 O O . VAL A 1 112 ? -3.209 0.616 5.109 1.00 91.50 112 VAL A O 1
ATOM 787 N N . GLY A 1 113 ? -1.978 1.814 6.562 1.00 87.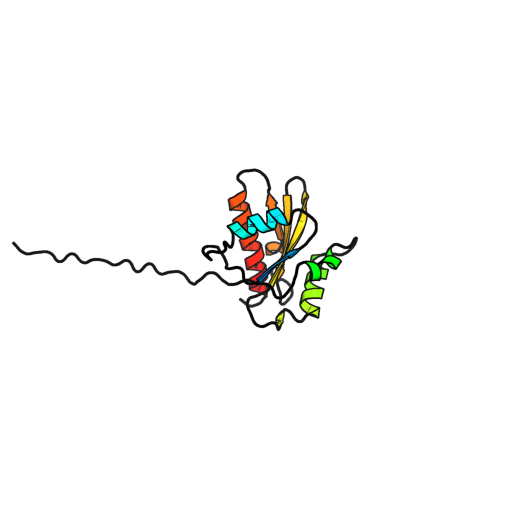62 113 GLY A N 1
ATOM 788 C CA . GLY A 1 113 ? -1.773 0.743 7.539 1.00 87.62 113 GLY A CA 1
ATOM 789 C C . GLY A 1 113 ? -2.862 0.686 8.609 1.00 87.62 113 GLY A C 1
ATOM 790 O O . GLY A 1 113 ? -3.700 1.588 8.726 1.00 87.62 113 GLY A O 1
ATOM 791 N N . VAL A 1 114 ? -2.804 -0.367 9.421 1.00 75.19 114 VAL A N 1
ATOM 792 C CA . VAL A 1 114 ? -3.751 -0.670 10.493 1.00 75.19 114 VAL A CA 1
ATOM 793 C C . VAL A 1 114 ? -3.129 -0.326 11.846 1.00 75.19 114 VA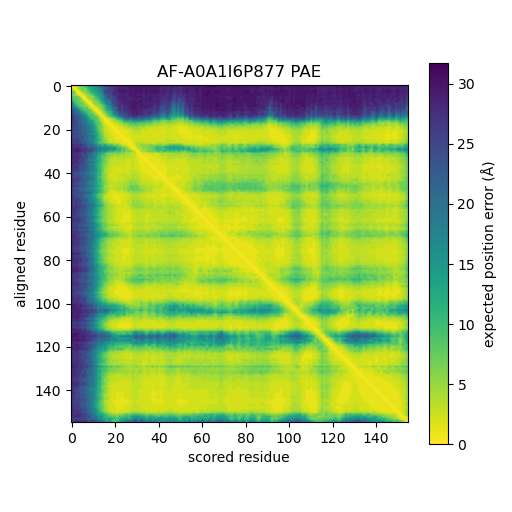L A C 1
ATOM 795 O O . VAL A 1 114 ? -2.300 -1.061 12.357 1.00 75.19 114 VAL A O 1
ATOM 798 N N . GLY A 1 115 ? -3.527 0.786 12.456 1.00 62.88 115 GLY A N 1
ATOM 799 C CA . GLY A 1 115 ? -2.934 1.235 13.717 1.00 62.88 115 GLY A CA 1
ATOM 800 C C . GLY A 1 115 ? -3.356 2.652 14.089 1.00 62.88 115 GLY A C 1
ATOM 801 O O . GLY A 1 115 ? -4.304 3.192 13.514 1.00 62.88 115 GLY A O 1
ATOM 802 N N . ALA A 1 116 ? -2.663 3.257 15.060 1.00 50.03 116 ALA A N 1
ATOM 803 C CA . ALA A 1 116 ? -2.880 4.652 15.451 1.00 50.03 116 ALA A CA 1
ATOM 804 C C . ALA A 1 116 ? -2.713 5.615 14.253 1.00 50.03 116 ALA A C 1
ATOM 806 O O . ALA A 1 116 ? -2.179 5.244 13.207 1.00 50.03 116 ALA A O 1
ATOM 807 N N . GLN A 1 117 ? -3.197 6.861 14.387 1.00 58.62 117 GLN A N 1
ATOM 808 C CA . GLN A 1 117 ? -3.045 7.872 13.332 1.00 58.62 117 GLN A CA 1
ATOM 809 C C . GLN A 1 117 ? -1.589 7.944 12.845 1.00 58.62 117 GLN A C 1
ATOM 811 O O . GLN A 1 117 ? -0.680 7.909 13.675 1.00 58.62 117 GLN A O 1
ATOM 816 N N . PRO A 1 118 ? -1.362 8.080 11.525 1.00 60.84 118 PRO A N 1
ATOM 817 C CA . PRO A 1 118 ? -0.025 8.000 10.960 1.00 60.84 118 PRO A CA 1
ATOM 818 C C . PRO A 1 118 ? 0.878 9.071 11.565 1.00 60.84 118 PRO A C 1
ATOM 820 O O . PRO A 1 118 ? 0.643 10.268 11.373 1.00 60.84 118 PRO A O 1
ATOM 823 N N . THR A 1 119 ? 1.943 8.648 12.248 1.00 62.06 119 THR A N 1
ATOM 824 C CA . THR A 1 119 ? 2.912 9.580 12.847 1.00 62.06 119 THR A CA 1
ATOM 825 C C . THR A 1 119 ? 3.708 10.348 11.787 1.00 62.06 119 THR A C 1
ATOM 827 O O . THR A 1 119 ? 4.228 11.433 12.052 1.00 62.06 119 THR A O 1
ATOM 830 N N . ALA A 1 120 ? 3.753 9.831 10.553 1.00 71.56 120 ALA A N 1
ATOM 831 C CA . ALA A 1 120 ? 4.389 10.473 9.407 1.00 71.56 120 ALA A CA 1
ATOM 832 C C . ALA A 1 120 ? 3.615 10.243 8.095 1.00 71.56 120 ALA A C 1
ATOM 834 O O . ALA A 1 120 ? 4.113 9.594 7.172 1.00 71.56 120 ALA A O 1
ATOM 835 N N . SER A 1 121 ? 2.416 10.820 7.980 1.00 74.19 121 SER A N 1
ATOM 836 C CA . SER A 1 121 ? 1.535 10.687 6.799 1.00 74.19 121 SER A CA 1
ATOM 837 C C . SER A 1 121 ? 2.187 11.059 5.456 1.00 74.19 121 SER A C 1
ATOM 839 O O . SER A 1 121 ? 1.788 10.548 4.413 1.00 74.19 121 SER A O 1
ATOM 841 N N . GLY A 1 122 ? 3.230 11.897 5.458 1.00 80.56 122 GLY A N 1
ATOM 842 C CA . GLY A 1 122 ? 4.012 12.215 4.257 1.00 80.56 122 GLY A CA 1
ATOM 843 C C . GLY A 1 122 ? 4.790 11.027 3.675 1.00 80.56 122 GLY A C 1
ATOM 844 O O . GLY A 1 122 ? 5.036 11.006 2.476 1.00 80.56 122 GLY A O 1
ATOM 845 N N . ARG A 1 123 ? 5.141 10.017 4.486 1.00 84.06 123 ARG A N 1
ATOM 846 C CA . ARG A 1 123 ? 5.832 8.791 4.029 1.00 84.06 123 ARG A CA 1
ATOM 847 C C . ARG A 1 123 ? 4.877 7.742 3.455 1.00 84.06 123 ARG A C 1
ATOM 849 O O . ARG A 1 123 ? 5.316 6.816 2.788 1.00 84.06 123 ARG A O 1
ATOM 856 N N . GLN A 1 124 ? 3.582 7.901 3.711 1.00 89.25 124 GLN A N 1
ATOM 857 C CA . GLN A 1 124 ? 2.514 7.008 3.260 1.00 89.25 124 GLN A CA 1
ATOM 858 C C . GLN A 1 124 ? 1.887 7.457 1.940 1.00 89.25 124 GLN A C 1
ATOM 860 O O . GLN A 1 124 ? 0.930 6.844 1.479 1.00 89.25 124 GLN A O 1
ATOM 865 N N . ARG A 1 125 ? 2.401 8.529 1.330 1.00 91.81 125 ARG A N 1
ATOM 866 C CA . ARG A 1 125 ? 1.957 9.007 0.024 1.00 91.81 125 ARG A CA 1
ATOM 867 C C . ARG A 1 125 ? 3.144 9.088 -0.915 1.00 91.81 125 ARG A C 1
ATOM 869 O O . ARG A 1 125 ? 4.180 9.643 -0.558 1.00 91.81 125 ARG A O 1
ATOM 876 N N . THR A 1 126 ? 2.995 8.553 -2.117 1.00 91.81 126 THR A N 1
ATOM 877 C CA . THR A 1 126 ? 4.044 8.610 -3.135 1.00 91.81 126 THR A CA 1
ATOM 878 C C . THR A 1 126 ? 3.457 8.740 -4.533 1.00 91.81 126 THR A C 1
ATOM 880 O O . THR A 1 126 ? 2.315 8.360 -4.780 1.00 91.81 126 THR A O 1
ATOM 883 N N . GLY A 1 127 ? 4.238 9.314 -5.445 1.00 91.44 127 GLY A N 1
ATOM 884 C CA . GLY A 1 127 ? 3.920 9.385 -6.866 1.00 91.44 127 GLY A CA 1
ATOM 885 C C . GLY A 1 127 ? 4.821 8.440 -7.649 1.00 91.44 127 GLY A C 1
ATOM 886 O O . GLY A 1 127 ? 6.052 8.530 -7.543 1.00 91.44 127 GLY A O 1
ATOM 887 N N . LEU A 1 128 ? 4.211 7.558 -8.436 1.00 90.62 128 LEU A N 1
ATOM 888 C CA . LEU A 1 128 ? 4.921 6.639 -9.322 1.00 90.62 128 LEU A CA 1
ATOM 889 C C . LEU A 1 128 ? 4.854 7.142 -10.758 1.00 90.62 128 LEU A C 1
ATOM 891 O O . LEU A 1 128 ? 3.786 7.552 -11.203 1.00 90.62 128 LEU A O 1
ATOM 895 N N . ASP A 1 129 ? 5.989 7.113 -11.452 1.00 89.50 129 ASP A N 1
ATOM 896 C CA . ASP A 1 129 ? 6.143 7.620 -12.819 1.00 89.50 129 ASP A CA 1
ATOM 897 C C . ASP A 1 129 ? 6.178 6.470 -13.818 1.00 89.50 129 ASP A C 1
ATOM 899 O O . ASP A 1 129 ? 7.009 5.576 -13.725 1.00 89.50 129 ASP A O 1
ATOM 903 N N . TRP A 1 130 ? 5.272 6.492 -14.781 1.00 81.12 130 TRP A N 1
ATOM 904 C CA . TRP A 1 130 ? 5.074 5.395 -15.720 1.00 81.12 130 TRP A CA 1
ATOM 905 C C . TRP A 1 130 ? 5.994 5.464 -16.933 1.00 81.12 130 TRP A C 1
ATOM 907 O O . TRP A 1 130 ? 5.925 4.617 -17.826 1.00 81.12 130 TRP A O 1
ATOM 917 N N . SER A 1 131 ? 6.847 6.483 -16.983 1.00 86.00 131 SER A N 1
ATOM 918 C CA . SER A 1 131 ? 7.842 6.633 -18.029 1.00 86.00 131 SER A CA 1
ATOM 919 C C . SER A 1 131 ? 8.784 5.419 -18.050 1.00 86.00 131 SER A C 1
ATOM 921 O O . SER A 1 131 ? 9.211 4.955 -16.988 1.00 86.00 131 SER A O 1
ATOM 923 N N . PRO A 1 132 ? 9.156 4.906 -19.237 1.00 86.56 132 PRO A N 1
ATOM 924 C CA . PRO A 1 132 ? 10.111 3.806 -19.347 1.00 86.56 132 PRO A CA 1
ATOM 925 C C . PRO A 1 132 ? 11.416 4.097 -18.595 1.00 86.56 132 PRO A C 1
ATOM 927 O O . PRO A 1 132 ? 11.960 5.201 -18.698 1.00 86.56 132 PRO A O 1
ATOM 930 N N . GLY A 1 133 ? 11.933 3.109 -17.862 1.00 89.69 133 GLY A N 1
ATOM 931 C CA . GLY A 1 133 ? 13.168 3.241 -17.079 1.00 89.69 133 GLY A CA 1
ATOM 932 C C . GLY A 1 133 ? 12.970 3.721 -15.636 1.00 89.69 133 GLY A C 1
ATOM 933 O O . GLY A 1 133 ? 13.952 3.845 -14.903 1.00 89.69 133 GLY A O 1
ATOM 934 N N . GLN A 1 134 ? 11.733 3.994 -15.206 1.00 91.38 134 GLN A N 1
ATOM 935 C CA . GLN A 1 134 ? 11.412 4.387 -13.826 1.00 91.38 134 GLN A CA 1
ATOM 936 C C . GLN A 1 134 ? 11.094 3.196 -12.909 1.00 91.38 134 GLN A C 1
ATOM 938 O O . GLN A 1 134 ? 10.792 3.388 -11.732 1.00 91.38 134 GLN A O 1
ATOM 943 N N . GLU A 1 135 ? 11.160 1.959 -13.404 1.00 89.50 135 GLU A N 1
ATOM 944 C CA . GLU A 1 135 ? 10.643 0.774 -12.713 1.00 89.50 135 GLU A CA 1
ATOM 945 C C . GLU A 1 135 ? 11.326 0.538 -11.360 1.00 89.50 135 GLU A C 1
ATOM 947 O O . GLU A 1 135 ? 10.642 0.283 -10.371 1.00 89.50 135 GLU A O 1
ATOM 952 N N . ALA A 1 136 ? 12.655 0.671 -11.293 1.00 90.31 136 ALA A N 1
ATOM 953 C CA . ALA A 1 136 ? 13.405 0.508 -10.046 1.00 90.31 136 ALA A CA 1
ATOM 954 C C . ALA A 1 136 ? 13.093 1.628 -9.039 1.00 90.31 136 ALA A C 1
ATOM 956 O O . ALA A 1 136 ? 12.801 1.360 -7.878 1.00 90.31 136 ALA A O 1
ATOM 957 N N . ALA A 1 137 ? 13.060 2.883 -9.498 1.00 92.19 137 ALA A N 1
ATOM 958 C CA . ALA A 1 137 ? 12.726 4.021 -8.643 1.00 92.19 137 ALA A CA 1
ATOM 959 C C . ALA A 1 137 ? 11.282 3.939 -8.116 1.00 92.19 137 ALA A C 1
ATOM 961 O O . ALA A 1 137 ? 11.009 4.305 -6.972 1.00 92.19 137 ALA A O 1
ATOM 962 N N . ASN A 1 138 ? 10.351 3.443 -8.935 1.00 92.81 138 ASN A N 1
ATOM 963 C CA . ASN A 1 138 ? 8.980 3.183 -8.513 1.00 92.81 138 ASN A CA 1
ATOM 964 C C . ASN A 1 138 ? 8.906 2.049 -7.494 1.00 92.81 138 ASN A C 1
ATOM 966 O O . ASN A 1 138 ? 8.149 2.171 -6.534 1.00 92.81 138 ASN A O 1
ATOM 970 N N . ALA A 1 139 ? 9.693 0.985 -7.671 1.00 91.75 139 ALA A N 1
ATOM 971 C CA . ALA A 1 139 ? 9.773 -0.108 -6.710 1.00 91.75 139 ALA A CA 1
ATOM 972 C C . ALA A 1 139 ? 10.262 0.394 -5.340 1.00 91.75 139 ALA A C 1
ATOM 974 O O . ALA A 1 139 ? 9.605 0.140 -4.332 1.00 91.75 139 ALA A O 1
ATOM 975 N N . ASP A 1 140 ? 11.327 1.198 -5.300 1.00 93.00 140 ASP A N 1
ATOM 976 C CA . ASP A 1 140 ? 11.846 1.785 -4.055 1.00 93.00 140 ASP A CA 1
ATOM 977 C C . ASP A 1 140 ? 10.808 2.669 -3.351 1.00 93.00 140 ASP A C 1
ATOM 979 O O . ASP A 1 140 ? 10.564 2.544 -2.146 1.00 93.00 140 ASP A O 1
ATOM 983 N N . LYS A 1 141 ? 10.132 3.534 -4.113 1.00 94.25 141 LYS A N 1
ATOM 984 C CA . LYS A 1 141 ? 9.052 4.391 -3.605 1.00 94.25 141 LYS A CA 1
ATOM 985 C C . LYS A 1 141 ? 7.866 3.584 -3.075 1.00 94.25 141 LYS A C 1
ATOM 987 O O . LYS A 1 141 ? 7.344 3.902 -2.005 1.00 94.25 141 LYS A O 1
ATOM 992 N N . ALA A 1 142 ? 7.428 2.573 -3.821 1.00 94.19 142 ALA A N 1
ATOM 993 C CA . ALA A 1 142 ? 6.316 1.705 -3.451 1.00 94.19 142 ALA A CA 1
ATOM 994 C C . ALA A 1 142 ? 6.635 0.915 -2.176 1.00 94.19 142 ALA A C 1
ATOM 996 O O . ALA A 1 142 ? 5.826 0.894 -1.248 1.00 94.19 142 ALA A O 1
ATOM 997 N N . ALA A 1 143 ? 7.837 0.340 -2.089 1.00 94.06 143 ALA A N 1
ATOM 998 C CA . ALA A 1 143 ? 8.301 -0.372 -0.906 1.00 94.06 143 ALA A CA 1
ATOM 999 C C . ALA A 1 143 ? 8.347 0.535 0.322 1.00 94.06 143 ALA A C 1
ATOM 1001 O O . ALA A 1 143 ? 7.796 0.181 1.361 1.00 94.06 143 ALA A O 1
ATOM 1002 N N . GLY A 1 144 ? 8.940 1.726 0.190 1.00 93.00 144 GLY A N 1
ATOM 1003 C CA . GLY A 1 144 ? 9.003 2.701 1.276 1.00 93.00 144 GLY A CA 1
ATOM 1004 C C . GLY A 1 144 ? 7.617 3.105 1.781 1.00 93.00 144 GLY A C 1
ATOM 1005 O O . GLY A 1 144 ? 7.407 3.178 2.989 1.00 93.00 144 GLY A O 1
ATOM 1006 N N . CYS A 1 145 ? 6.659 3.296 0.871 1.00 94.25 145 CYS A N 1
ATOM 1007 C CA . CYS A 1 145 ? 5.269 3.609 1.204 1.00 94.25 145 CYS A CA 1
ATOM 1008 C C . CYS A 1 145 ? 4.591 2.473 1.988 1.00 94.25 145 CYS A C 1
ATOM 1010 O O . CYS A 1 145 ? 4.006 2.716 3.046 1.00 94.25 145 CYS A O 1
ATOM 1012 N N . VAL A 1 146 ? 4.712 1.226 1.514 1.00 93.94 146 VAL A N 1
ATOM 1013 C CA . VAL A 1 146 ? 4.121 0.049 2.175 1.00 93.94 146 VAL A CA 1
ATOM 1014 C C . VAL A 1 146 ? 4.773 -0.215 3.531 1.00 93.94 146 VAL A C 1
ATOM 1016 O O . VAL A 1 146 ? 4.066 -0.390 4.519 1.00 93.94 146 VAL A O 1
ATOM 1019 N N . LEU A 1 147 ? 6.105 -0.184 3.612 1.00 92.06 147 LEU A N 1
ATOM 1020 C CA . LEU A 1 147 ? 6.845 -0.396 4.859 1.00 92.06 147 LEU A CA 1
ATOM 1021 C C . LEU A 1 147 ? 6.539 0.695 5.891 1.00 92.06 147 LEU A C 1
ATOM 1023 O O . LEU A 1 147 ? 6.351 0.391 7.066 1.00 92.06 147 LEU A O 1
ATOM 1027 N N . ALA A 1 148 ? 6.423 1.957 5.463 1.00 91.00 148 ALA A N 1
ATOM 1028 C CA . ALA A 1 148 ? 6.023 3.046 6.350 1.00 91.00 148 ALA A CA 1
ATOM 1029 C C . ALA A 1 148 ? 4.587 2.878 6.866 1.00 91.00 148 ALA A C 1
ATOM 1031 O O . ALA A 1 148 ? 4.307 3.236 8.005 1.00 91.00 148 ALA A O 1
ATOM 1032 N N . ALA A 1 149 ? 3.672 2.343 6.055 1.00 91.38 149 ALA A N 1
ATOM 1033 C CA . ALA A 1 149 ? 2.315 2.028 6.492 1.00 91.38 149 ALA A CA 1
ATOM 1034 C C . ALA A 1 149 ? 2.279 0.840 7.467 1.00 91.38 149 ALA A C 1
ATOM 1036 O O . ALA A 1 149 ? 1.601 0.907 8.493 1.00 91.38 149 ALA A O 1
ATOM 1037 N N . ALA A 1 150 ? 3.044 -0.214 7.182 1.00 89.31 150 ALA A N 1
ATOM 1038 C CA . ALA A 1 150 ? 3.139 -1.399 8.027 1.00 89.31 150 ALA A CA 1
ATOM 1039 C C . ALA A 1 150 ? 3.767 -1.094 9.398 1.00 89.31 150 ALA A C 1
ATOM 1041 O O . ALA A 1 150 ? 3.267 -1.581 10.406 1.00 89.31 150 ALA A O 1
ATOM 1042 N N . ALA A 1 151 ? 4.792 -0.238 9.464 1.00 85.56 151 ALA A N 1
ATOM 1043 C CA . ALA A 1 151 ? 5.441 0.142 10.723 1.00 85.56 151 ALA A CA 1
ATOM 1044 C C . ALA A 1 151 ? 4.477 0.804 11.730 1.00 85.56 151 ALA A C 1
ATOM 1046 O O . ALA A 1 151 ? 4.559 0.553 12.929 1.00 85.56 151 ALA A O 1
ATOM 1047 N N . GLU A 1 152 ? 3.497 1.589 11.264 1.00 74.31 152 GLU A N 1
ATOM 1048 C CA . GLU A 1 152 ? 2.468 2.175 12.149 1.00 74.31 152 GLU A CA 1
ATOM 1049 C C . GLU A 1 152 ? 1.529 1.118 12.759 1.00 74.31 152 GLU A C 1
ATOM 1051 O O . GLU A 1 152 ? 0.786 1.409 13.696 1.00 74.31 152 GLU A O 1
ATOM 1056 N N . SER A 1 153 ? 1.568 -0.111 12.240 1.00 64.94 153 SER A N 1
ATOM 1057 C CA . SER A 1 153 ? 0.813 -1.255 12.756 1.00 64.94 153 SER A CA 1
ATOM 1058 C C . SER A 1 153 ? 1.551 -1.992 13.886 1.00 64.94 153 SER A C 1
ATOM 1060 O O . SER A 1 153 ? 1.069 -3.017 14.359 1.00 64.94 153 SER A O 1
ATOM 1062 N N . GLY A 1 154 ? 2.698 -1.466 14.345 1.00 59.12 154 GLY A N 1
ATOM 1063 C CA . GLY A 1 154 ? 3.442 -1.983 15.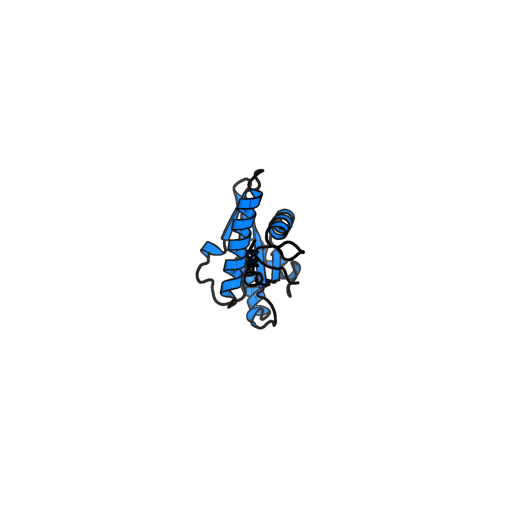500 1.00 59.12 154 GLY A CA 1
ATOM 1064 C C . GLY A 1 154 ? 4.545 -2.993 15.171 1.00 59.12 154 GLY A C 1
ATOM 1065 O O . GLY A 1 154 ? 4.861 -3.815 16.031 1.00 59.12 154 GLY A O 1
ATOM 1066 N N . TRP A 1 155 ? 5.101 -2.941 13.954 1.00 52.69 155 TRP A N 1
ATOM 1067 C CA . TRP A 1 155 ? 6.267 -3.737 13.545 1.00 52.69 155 TRP A CA 1
ATOM 1068 C C . TRP A 1 155 ? 7.591 -3.087 13.961 1.00 52.69 155 TRP A C 1
ATOM 1070 O O . TRP A 1 155 ? 7.725 -1.854 13.778 1.00 52.69 155 TRP A O 1
#

Sequence (155 aa):
MNLLPLVALAAAQSAGPPPPEIAVVVAGAGMTDFAGDTLARVAPEDGSGMFRRTPPAFEVADFEACAGTGVEPEACVREILAARGAASLEGPPTVVVWVGPGPGFLTGWTCVGVGAQPTASGRQRTGLDWSPGQEAANADKAAGCVLAAAAESGW

Solvent-accessible surface area (backbone atoms only — not comparable to full-atom values): 8922 Å² total; per-residue (Å²): 140,84,84,77,82,82,79,79,79,76,77,78,76,76,77,66,81,77,53,53,60,34,12,62,36,76,38,67,56,64,73,58,67,60,51,50,54,42,43,46,68,28,29,27,94,88,47,83,26,78,27,27,72,42,87,48,99,62,58,55,76,78,50,54,75,34,68,41,90,93,50,60,43,69,62,45,50,50,49,52,40,58,76,70,43,50,74,74,54,89,72,60,40,46,27,39,37,37,30,36,82,35,78,87,65,28,37,28,37,38,28,44,38,38,56,68,83,68,93,57,58,75,50,19,47,48,76,35,56,70,57,90,88,31,63,66,63,36,23,55,51,51,46,47,16,48,50,52,13,30,41,53,41,76,103

Secondary structure (DSSP, 8-state):
-PPPP---------PPPPPPEEEEEEEESS-HHHHHHHHHHHS-TTS-SSSEEE--SS-GGGGGGGGSTT--HHHHHHHHHHHTTGGG-SSSPEEEEEEEE-STTEEEEEEEESSSSPTTGGGGEEEEE-STT-HHHHHHHHHHHHHHHHHTTT-

Radius of gyration: 19.54 Å; Cα contacts (8 Å, |Δi|>4): 261; chains: 1; bounding box: 77×44×36 Å

Organism: NCBI:txid871741

Nearest PDB structures (foldseek):
  7ajb-assembly1_G  TM=2.603E-01  e=1.412E+00  Bos taurus
  4gcz-assembly1_A  TM=3.259E-01  e=2.462E+00  Bacillus subtilis subsp. subtilis str. 168
  8a6x-assembly1_B  TM=3.172E-01  e=5.163E+00  Pseudomonas putida KT2440
  8a7f-assembly1_A  TM=2.492E-01  e=3.565E+00  Pseudomonas putida KT2440

Foldseek 3Di:
DDDDDDPPPPPPPPPPDQAAEEAEEEEEDDPSVVVVVLVCQQAPCVSPHNHHYDHDPDYNVLQPCCRDPPHPSLVSVQVSCVVVVVLPDPDAKYWYWYWDDDPDQKIKTAIATRAPDQPCSVQLIDIQGPPPPSSVVSSVSSSSNNVSNRVRSPD

pLDDT: mean 82.76, std 13.47, range [41.16, 94.38]